Protein AF-A0A528K5B6-F1 (afdb_monomer_lite)

Foldseek 3Di:
DDPPPPPPDVVVVVVVVVVVVLVVLVVVLVVQVVFCDDPPGPSLVSVVVVLVVCVVVPQDQDPVLVVLLVVLVVVLVVLVVVCVVDPDNVCSVVVSVVSVSVSSVVRSVVRVCVVCVVVPPD

Radius of gyration: 19.66 Å; chains: 1; bounding box: 46×28×67 Å

Structure (mmCIF, N/CA/C/O backbone):
data_AF-A0A528K5B6-F1
#
_entry.id   AF-A0A528K5B6-F1
#
loop_
_atom_site.group_PDB
_atom_site.id
_atom_site.type_symbol
_atom_site.label_atom_id
_atom_site.label_alt_id
_atom_site.label_comp_id
_atom_site.label_asym_id
_atom_site.label_entity_id
_atom_site.label_seq_id
_atom_site.pdbx_PDB_ins_code
_atom_site.Cartn_x
_atom_site.Cartn_y
_atom_site.Cartn_z
_atom_site.occupancy
_atom_site.B_iso_or_equiv
_atom_site.aut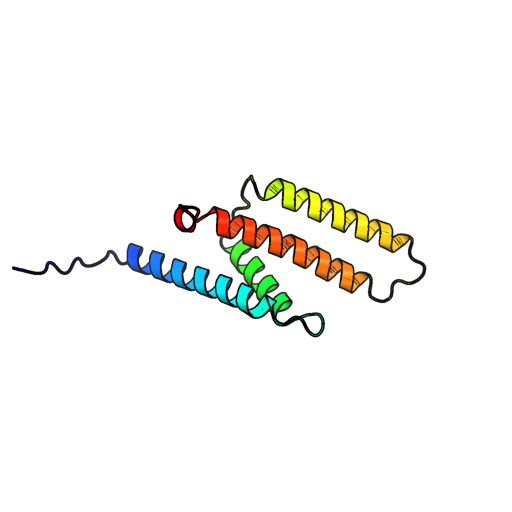h_seq_id
_atom_site.auth_comp_id
_atom_site.auth_asym_id
_atom_site.auth_atom_id
_atom_site.pdbx_PDB_model_num
ATOM 1 N N . MET A 1 1 ? -26.272 -18.944 41.834 1.00 44.34 1 MET A N 1
ATOM 2 C CA . MET A 1 1 ? -25.265 -18.150 41.100 1.00 44.34 1 MET A CA 1
ATOM 3 C C . MET A 1 1 ? -25.781 -17.968 39.683 1.00 44.34 1 MET A C 1
ATOM 5 O O . MET A 1 1 ? -25.629 -18.869 38.873 1.00 44.34 1 MET A O 1
ATOM 9 N N . SER A 1 2 ? -26.525 -16.888 39.430 1.00 48.31 2 SER A N 1
ATOM 10 C CA . SER A 1 2 ? -27.089 -16.623 38.103 1.00 48.31 2 SER A CA 1
ATOM 11 C C . SER A 1 2 ? -25.973 -16.076 37.223 1.00 48.31 2 SER A C 1
ATOM 13 O O . SER A 1 2 ? -25.450 -14.997 37.499 1.00 48.31 2 SER A O 1
ATOM 15 N N . ALA A 1 3 ? -25.559 -16.850 36.222 1.00 56.78 3 ALA A N 1
ATOM 16 C CA . ALA A 1 3 ? -24.730 -16.343 35.147 1.00 56.78 3 ALA A CA 1
ATOM 17 C C . ALA A 1 3 ? -25.569 -15.299 34.409 1.00 56.78 3 ALA A C 1
ATOM 19 O O . ALA A 1 3 ? -26.454 -15.640 33.629 1.00 56.78 3 ALA A O 1
ATOM 20 N N . VAL A 1 4 ? -25.336 -14.023 34.712 1.00 55.00 4 VAL A N 1
ATOM 21 C CA . VAL A 1 4 ? -25.817 -12.933 33.870 1.00 55.00 4 VAL A CA 1
ATOM 22 C C . VAL A 1 4 ? -25.163 -13.173 32.517 1.00 55.00 4 VAL A C 1
ATOM 24 O O . VAL A 1 4 ? -23.961 -12.960 32.366 1.00 55.00 4 VAL A O 1
ATOM 27 N N . ALA A 1 5 ? -25.933 -13.696 31.564 1.00 59.25 5 ALA A N 1
ATOM 28 C CA . ALA A 1 5 ? -25.576 -13.643 30.162 1.00 59.25 5 ALA A CA 1
ATOM 29 C C . ALA A 1 5 ? -25.370 -12.158 29.862 1.00 59.25 5 ALA A C 1
ATOM 31 O O . ALA A 1 5 ? -26.321 -11.383 29.792 1.00 59.25 5 ALA A O 1
ATOM 32 N N . HIS A 1 6 ? -24.112 -11.727 29.846 1.00 60.28 6 HIS A N 1
ATOM 33 C CA . HIS A 1 6 ? -23.768 -10.381 29.443 1.00 60.28 6 HIS A CA 1
ATOM 34 C C . HIS A 1 6 ? -24.011 -10.338 27.937 1.00 60.28 6 HIS A C 1
ATOM 36 O O . HIS A 1 6 ? -23.127 -10.683 27.155 1.00 60.28 6 HIS A O 1
ATOM 42 N N . GLU A 1 7 ? -25.252 -10.037 27.554 1.00 71.62 7 GLU A N 1
ATOM 43 C CA . GLU A 1 7 ? -25.667 -9.794 26.177 1.00 71.62 7 GLU A CA 1
ATOM 44 C C . GLU A 1 7 ? -24.723 -8.727 25.616 1.00 71.62 7 GLU A C 1
ATOM 46 O O . GLU A 1 7 ? -24.784 -7.552 25.988 1.00 71.62 7 GLU A O 1
ATOM 51 N N . LEU A 1 8 ? -23.763 -9.157 24.795 1.00 72.69 8 LEU A N 1
ATOM 52 C CA . LEU A 1 8 ? -22.801 -8.244 24.202 1.00 72.69 8 LEU A CA 1
ATOM 53 C C . LEU A 1 8 ? -23.572 -7.281 23.296 1.00 72.69 8 LEU A C 1
ATOM 55 O O . LEU A 1 8 ? -24.328 -7.747 22.439 1.00 72.69 8 LEU A O 1
ATOM 59 N N . PRO A 1 9 ? -23.371 -5.956 23.428 1.00 88.56 9 PRO A N 1
ATOM 60 C CA . PRO A 1 9 ? -24.011 -5.000 22.541 1.00 88.56 9 PRO A CA 1
ATOM 61 C C . PRO A 1 9 ? -23.751 -5.396 21.078 1.00 88.56 9 PRO A C 1
ATOM 63 O O . PRO A 1 9 ? -22.586 -5.621 20.726 1.00 88.56 9 PRO A O 1
ATOM 66 N N . PRO A 1 10 ? -24.771 -5.443 20.200 1.00 87.44 10 PRO A N 1
ATOM 67 C CA . PRO A 1 10 ? -24.596 -5.838 18.798 1.00 87.44 10 PRO A CA 1
ATOM 68 C C . PRO A 1 10 ? -23.492 -5.046 18.078 1.00 87.44 10 PRO A C 1
ATOM 70 O O . PRO A 1 10 ? -22.773 -5.574 17.234 1.00 87.44 10 PRO A O 1
ATOM 73 N N . ALA A 1 11 ? -23.290 -3.786 18.476 1.00 89.69 11 ALA A N 1
ATOM 74 C CA . ALA A 1 11 ? -22.209 -2.937 17.986 1.00 89.69 11 ALA A CA 1
ATOM 75 C C . ALA A 1 11 ? -20.802 -3.478 18.314 1.00 89.69 11 ALA A C 1
ATOM 77 O O . ALA A 1 11 ? -19.915 -3.430 17.464 1.00 89.69 11 ALA A O 1
ATOM 78 N N . ALA A 1 12 ? -20.591 -4.021 19.518 1.00 87.56 12 ALA A N 1
ATOM 79 C CA . ALA A 1 12 ? -19.308 -4.592 19.927 1.00 87.56 12 ALA A CA 1
ATOM 80 C C . ALA A 1 12 ? -19.006 -5.897 19.175 1.00 87.56 12 ALA A C 1
ATOM 82 O O . ALA A 1 12 ? -17.861 -6.138 18.782 1.00 87.56 12 ALA A O 1
ATOM 83 N N . LEU A 1 13 ? -20.038 -6.710 18.920 1.00 87.94 13 LEU A N 1
ATOM 84 C CA . LEU A 1 13 ? -19.922 -7.911 18.095 1.00 87.94 13 LEU A CA 1
ATOM 85 C C . LEU A 1 13 ? -19.536 -7.554 16.654 1.00 87.94 13 LEU A C 1
ATOM 87 O O . LEU A 1 13 ? -18.548 -8.079 16.142 1.00 87.94 13 LEU A O 1
ATOM 91 N N . ASN A 1 14 ? -20.256 -6.615 16.034 1.00 91.25 14 ASN A N 1
ATOM 92 C CA . ASN A 1 14 ? -19.974 -6.163 14.670 1.00 91.25 14 ASN A CA 1
ATOM 93 C C . ASN A 1 14 ? -18.557 -5.590 14.543 1.00 91.25 14 ASN A C 1
ATOM 95 O O . ASN A 1 14 ? -17.840 -5.940 13.609 1.00 91.25 14 ASN A O 1
ATOM 99 N N . ALA A 1 15 ? -18.110 -4.781 15.509 1.00 87.38 15 ALA A N 1
ATOM 100 C CA . ALA A 1 15 ? -16.748 -4.250 15.526 1.00 87.38 15 ALA A CA 1
ATOM 101 C C . ALA A 1 15 ? -15.687 -5.365 15.568 1.00 87.38 15 ALA A C 1
ATOM 103 O O . ALA A 1 15 ? -14.681 -5.294 14.860 1.00 87.38 15 ALA A O 1
ATOM 104 N N . LYS A 1 16 ? -15.919 -6.422 16.356 1.00 87.56 16 LYS A N 1
ATOM 105 C CA . LYS A 1 16 ? -14.992 -7.555 16.454 1.00 87.56 16 LYS A CA 1
ATOM 106 C C . LYS A 1 16 ? -14.999 -8.430 15.197 1.00 87.56 16 LYS A C 1
ATOM 108 O O . LYS A 1 16 ? -13.936 -8.886 14.787 1.00 87.56 16 LYS A O 1
ATOM 113 N N . LEU A 1 17 ? -16.159 -8.631 14.570 1.00 89.62 17 LEU A N 1
ATOM 114 C CA . LEU A 1 17 ? -16.270 -9.324 13.282 1.00 89.62 17 LEU A CA 1
ATOM 115 C C . LEU A 1 17 ? -15.532 -8.564 12.175 1.00 89.62 17 LEU A C 1
ATOM 117 O O . LEU A 1 17 ? -14.761 -9.170 11.436 1.00 89.62 17 LEU A O 1
ATOM 121 N N . ILE A 1 18 ? -15.698 -7.240 12.106 1.00 88.81 18 ILE A N 1
ATOM 122 C CA . ILE A 1 18 ? -14.966 -6.384 11.160 1.00 88.81 18 ILE A CA 1
ATOM 123 C C . ILE A 1 18 ? -13.457 -6.494 11.401 1.00 88.81 18 ILE A C 1
ATOM 125 O O . ILE A 1 18 ? -12.701 -6.673 10.449 1.00 88.81 18 ILE A O 1
ATOM 129 N N . ALA A 1 19 ? -13.017 -6.441 12.663 1.00 87.00 19 ALA A N 1
ATOM 130 C CA . ALA A 1 19 ? -11.607 -6.609 13.004 1.00 87.00 19 ALA A CA 1
ATOM 131 C C . ALA A 1 19 ? -11.067 -7.982 12.571 1.00 87.00 19 ALA A C 1
ATOM 133 O O . ALA A 1 19 ? -9.983 -8.050 11.999 1.00 87.00 19 ALA A O 1
ATOM 134 N N . LEU A 1 20 ? -11.831 -9.060 12.781 1.00 90.12 20 LEU A N 1
ATOM 135 C CA . LEU A 1 20 ? -11.447 -10.407 12.358 1.00 90.12 20 LEU A CA 1
ATOM 136 C C . LEU A 1 20 ? -11.310 -10.498 10.833 1.00 90.12 20 LEU A C 1
ATOM 138 O O . LEU A 1 20 ? -10.291 -10.980 10.351 1.00 90.12 20 LEU A O 1
ATOM 142 N N . ILE A 1 21 ? -12.293 -9.990 10.083 1.00 91.88 21 ILE A N 1
ATOM 143 C CA . ILE A 1 21 ? -12.266 -9.969 8.613 1.00 91.88 21 ILE A CA 1
ATOM 144 C C . ILE A 1 21 ? -11.052 -9.180 8.112 1.00 91.88 21 ILE A C 1
ATOM 146 O O . ILE A 1 21 ? -10.324 -9.657 7.242 1.00 91.88 21 ILE A O 1
ATOM 150 N N . ALA A 1 22 ? -10.803 -8.000 8.686 1.00 90.00 22 ALA A N 1
ATOM 151 C CA . ALA A 1 22 ? -9.660 -7.169 8.328 1.00 90.00 22 ALA A CA 1
ATOM 152 C C . ALA A 1 22 ? -8.329 -7.891 8.598 1.00 90.00 22 ALA A C 1
ATOM 154 O O . ALA A 1 22 ? -7.470 -7.940 7.718 1.00 90.00 22 ALA A O 1
ATOM 155 N N . SER A 1 23 ? -8.169 -8.509 9.773 1.00 89.75 23 SER A N 1
ATOM 156 C CA . SER A 1 23 ? -6.974 -9.291 10.109 1.00 89.75 23 SER A CA 1
ATOM 157 C C . SER A 1 23 ? -6.796 -10.507 9.198 1.00 89.75 23 SER A C 1
ATOM 159 O O . SER A 1 23 ? -5.680 -10.763 8.752 1.00 89.75 23 SER A O 1
ATOM 161 N N . SER A 1 24 ? -7.871 -11.232 8.877 1.00 91.94 24 SER A N 1
ATOM 162 C CA . SER A 1 24 ? -7.826 -12.365 7.946 1.00 91.94 24 SER A CA 1
ATOM 163 C C . SER A 1 24 ? -7.418 -11.939 6.537 1.00 91.94 24 SER A C 1
ATOM 165 O O . SER A 1 24 ? -6.639 -12.642 5.898 1.00 91.94 24 SER A O 1
ATOM 167 N N . ALA A 1 25 ? -7.892 -10.787 6.059 1.00 92.62 25 ALA A N 1
ATOM 168 C CA . ALA A 1 25 ? -7.518 -10.272 4.747 1.00 92.62 25 ALA A CA 1
ATOM 169 C C . ALA A 1 25 ? -6.033 -9.861 4.692 1.00 92.62 25 ALA A C 1
ATOM 171 O O . ALA A 1 25 ? -5.312 -10.219 3.764 1.00 92.62 25 ALA A O 1
ATOM 172 N N . VAL A 1 26 ? -5.526 -9.201 5.737 1.00 92.25 26 VAL A N 1
ATOM 173 C CA . VAL A 1 26 ? -4.091 -8.885 5.845 1.00 92.25 26 VAL A CA 1
ATOM 174 C C . VAL A 1 26 ? -3.250 -10.163 5.928 1.00 92.25 26 VAL A C 1
ATOM 176 O O . VAL A 1 26 ? -2.240 -10.273 5.234 1.00 92.25 26 VAL A O 1
ATOM 179 N N . PHE A 1 27 ? -3.674 -11.150 6.725 1.00 92.12 27 PHE A N 1
ATOM 180 C CA . PHE A 1 27 ? -3.005 -12.450 6.822 1.00 92.12 27 PHE A CA 1
ATOM 181 C C . PHE A 1 27 ? -2.943 -13.161 5.468 1.00 92.12 27 PHE A C 1
ATOM 183 O O . PHE A 1 27 ? -1.885 -13.658 5.094 1.00 92.12 27 PHE A O 1
ATOM 190 N N . LEU A 1 28 ? -4.048 -13.177 4.718 1.00 93.56 28 LEU A N 1
ATOM 191 C CA . LEU A 1 28 ? -4.082 -13.768 3.384 1.00 93.56 28 LEU A CA 1
ATOM 192 C C . LEU A 1 28 ? -3.113 -13.052 2.434 1.00 93.56 28 LEU A C 1
ATOM 194 O O . LEU A 1 28 ? -2.401 -13.718 1.689 1.00 93.56 28 LEU A O 1
ATOM 198 N N . GLY A 1 29 ? -3.021 -11.722 2.510 1.00 92.31 29 GLY A N 1
ATOM 199 C CA . GLY A 1 29 ? -2.026 -10.952 1.759 1.00 92.31 29 GLY A CA 1
ATOM 200 C C . GLY A 1 29 ? -0.590 -11.366 2.089 1.00 92.31 29 GLY A C 1
ATOM 201 O O . GLY A 1 29 ? 0.199 -11.632 1.186 1.00 92.31 29 GLY A O 1
ATOM 202 N N . VAL A 1 30 ? -0.260 -11.500 3.377 1.00 92.81 30 VAL A N 1
ATOM 203 C CA . VAL A 1 30 ? 1.065 -11.974 3.817 1.00 92.81 30 VAL A CA 1
ATOM 204 C C . VAL A 1 30 ? 1.321 -13.415 3.370 1.00 92.81 30 VAL A C 1
ATOM 206 O O . VAL A 1 30 ? 2.402 -13.713 2.875 1.00 92.81 30 VAL A O 1
ATOM 209 N N . PHE A 1 31 ? 0.336 -14.304 3.478 1.00 93.19 31 PHE A N 1
ATOM 210 C CA . PHE A 1 31 ? 0.451 -15.687 3.012 1.00 93.19 31 PHE A CA 1
ATOM 211 C C . PHE A 1 31 ? 0.730 -15.760 1.504 1.00 93.19 31 PHE A C 1
ATOM 213 O O . PHE A 1 31 ? 1.614 -16.498 1.072 1.00 93.19 31 PHE A O 1
ATOM 220 N N . LEU A 1 32 ? 0.022 -14.954 0.708 1.00 91.94 32 LEU A N 1
ATOM 221 C CA . LEU A 1 32 ? 0.206 -14.894 -0.741 1.00 91.94 32 LEU A CA 1
ATOM 222 C C . LEU A 1 32 ? 1.566 -14.312 -1.148 1.00 91.94 32 LEU A C 1
ATOM 224 O O . LEU A 1 32 ? 2.046 -14.640 -2.230 1.00 91.94 32 LEU A O 1
ATOM 228 N N . SER A 1 33 ? 2.217 -13.517 -0.290 1.00 87.94 33 SER A N 1
ATOM 229 C CA . SER A 1 33 ? 3.523 -12.907 -0.598 1.00 87.94 33 SER A CA 1
ATOM 230 C C . SER A 1 33 ? 4.637 -13.922 -0.894 1.00 87.94 33 SER A C 1
ATOM 232 O O . SER A 1 33 ? 5.601 -13.589 -1.575 1.00 87.94 33 SER A O 1
ATOM 234 N N . GLY A 1 34 ? 4.490 -15.176 -0.448 1.00 85.62 34 GLY A N 1
ATOM 235 C CA . GLY A 1 34 ? 5.421 -16.263 -0.765 1.00 85.62 34 GLY A CA 1
ATOM 236 C C . GLY A 1 34 ? 5.274 -16.851 -2.176 1.00 85.62 34 GLY A C 1
ATOM 237 O O . GLY A 1 34 ? 6.109 -17.655 -2.584 1.00 85.62 34 GLY A O 1
ATOM 238 N N . PHE A 1 35 ? 4.232 -16.479 -2.926 1.00 87.00 35 PHE A N 1
ATOM 239 C CA . PHE A 1 35 ? 3.877 -17.072 -4.221 1.00 87.00 35 PHE A CA 1
ATOM 240 C C . PHE A 1 35 ? 4.106 -16.096 -5.387 1.00 87.00 35 PHE A C 1
ATOM 242 O O . PHE A 1 35 ? 3.178 -15.757 -6.123 1.00 87.00 35 PHE A O 1
ATOM 249 N N . VAL A 1 36 ? 5.354 -15.659 -5.576 1.00 84.19 36 VAL A N 1
ATOM 250 C CA . VAL A 1 36 ? 5.774 -14.777 -6.682 1.00 84.19 36 VAL A CA 1
ATOM 251 C C . VAL A 1 36 ? 6.659 -15.572 -7.649 1.00 84.19 36 VAL A C 1
ATOM 253 O O . VAL A 1 36 ? 7.870 -15.642 -7.479 1.00 84.19 36 VAL A O 1
ATOM 256 N N . ILE A 1 37 ? 6.037 -16.249 -8.622 1.00 83.94 37 ILE A N 1
ATOM 257 C CA . ILE A 1 37 ? 6.740 -17.113 -9.598 1.00 83.94 37 ILE A CA 1
ATOM 258 C C . ILE A 1 37 ? 6.881 -16.413 -10.953 1.00 83.94 37 ILE A C 1
ATOM 260 O O . ILE A 1 37 ? 7.955 -16.411 -11.546 1.00 83.94 37 ILE A O 1
ATOM 264 N N . ALA A 1 38 ? 5.786 -15.837 -11.445 1.00 82.19 38 ALA A N 1
ATOM 265 C CA . ALA A 1 38 ? 5.732 -15.087 -12.690 1.00 82.19 38 ALA A CA 1
ATOM 266 C C . ALA A 1 38 ? 4.876 -13.843 -12.465 1.00 82.19 38 ALA A C 1
ATOM 268 O O . ALA A 1 38 ? 3.797 -13.931 -11.876 1.00 82.19 38 ALA A O 1
ATOM 269 N N . GLU A 1 39 ? 5.374 -12.698 -12.912 1.00 81.94 39 GLU A N 1
ATOM 270 C CA . GLU A 1 39 ? 4.686 -11.422 -12.761 1.00 81.94 39 GLU A CA 1
ATOM 271 C C . GLU A 1 39 ? 3.677 -11.207 -13.901 1.00 81.94 39 GLU A C 1
ATOM 273 O O . GLU A 1 39 ? 3.987 -11.511 -15.058 1.00 81.94 39 GLU A O 1
ATOM 278 N N . PRO A 1 40 ? 2.483 -10.657 -13.607 1.00 82.25 40 PRO A N 1
ATOM 279 C CA . PRO A 1 40 ? 1.996 -10.248 -12.285 1.00 82.25 40 PRO A CA 1
ATOM 280 C C . PRO A 1 40 ? 1.568 -11.446 -11.420 1.00 82.25 40 PRO A C 1
ATOM 282 O O . PRO A 1 40 ? 0.818 -12.321 -11.863 1.00 82.25 40 PRO A O 1
ATOM 285 N N . ALA A 1 41 ? 2.034 -11.474 -10.173 1.00 86.56 41 ALA A N 1
ATOM 286 C CA . ALA A 1 41 ? 1.792 -12.584 -9.264 1.00 86.56 41 ALA A CA 1
ATOM 287 C C . ALA A 1 41 ? 0.362 -12.551 -8.686 1.00 86.56 41 ALA A C 1
ATOM 289 O O . ALA A 1 41 ? -0.263 -11.487 -8.605 1.00 86.56 41 ALA A O 1
ATOM 290 N N . PRO A 1 42 ? -0.160 -13.692 -8.188 1.00 87.56 42 PRO A N 1
ATOM 291 C CA . PRO A 1 42 ? -1.423 -13.720 -7.446 1.00 87.56 42 PRO A CA 1
ATOM 292 C C . PRO A 1 42 ? -1.448 -12.743 -6.260 1.00 87.56 42 PRO A C 1
ATOM 294 O O . PRO A 1 42 ? -2.484 -12.146 -5.967 1.00 87.56 42 PRO A O 1
ATOM 297 N N . TYR A 1 43 ? -0.296 -12.556 -5.608 1.00 90.94 43 TYR A N 1
ATOM 298 C CA . TYR A 1 43 ? -0.098 -11.561 -4.556 1.00 90.94 43 TYR A CA 1
ATOM 299 C C . TYR A 1 43 ? -0.381 -10.133 -5.038 1.00 90.94 43 TYR A C 1
ATOM 301 O O . TYR A 1 43 ? -1.105 -9.399 -4.363 1.00 90.94 43 TYR A O 1
ATOM 309 N N . ASP A 1 44 ? 0.125 -9.758 -6.215 1.00 90.62 44 ASP A N 1
ATOM 310 C CA . ASP A 1 44 ? 0.021 -8.396 -6.740 1.00 90.62 44 ASP A CA 1
ATOM 311 C C . ASP A 1 44 ? -1.437 -8.012 -6.980 1.00 90.62 44 ASP A C 1
ATOM 313 O O . ASP A 1 44 ? -1.922 -6.991 -6.487 1.00 90.62 44 ASP A O 1
ATOM 317 N N . LEU A 1 45 ? -2.171 -8.890 -7.667 1.00 90.94 45 LEU A N 1
ATOM 318 C CA . LEU A 1 45 ? -3.592 -8.706 -7.958 1.00 90.94 45 LEU A CA 1
ATOM 319 C C . LEU A 1 45 ? -4.430 -8.616 -6.679 1.00 90.94 45 LEU A C 1
ATOM 321 O O . LEU A 1 45 ? -5.286 -7.735 -6.557 1.00 90.94 45 LEU A O 1
ATOM 325 N N . TYR A 1 46 ? -4.171 -9.503 -5.714 1.00 94.38 46 TYR A N 1
ATOM 326 C CA . TYR A 1 46 ? -4.871 -9.494 -4.433 1.00 94.38 46 TYR A CA 1
ATOM 327 C C . TYR A 1 46 ? -4.638 -8.183 -3.675 1.00 94.38 46 TYR A C 1
ATOM 329 O O . TYR A 1 46 ? -5.592 -7.540 -3.232 1.00 94.38 46 TYR A O 1
ATOM 337 N N . MET A 1 47 ? -3.379 -7.759 -3.561 1.00 94.38 47 MET A N 1
ATOM 338 C CA . MET A 1 47 ? -3.008 -6.570 -2.797 1.00 94.38 47 MET A CA 1
ATOM 339 C C . MET A 1 47 ? -3.465 -5.276 -3.458 1.00 94.38 47 MET A C 1
ATOM 341 O O . MET A 1 47 ? -3.884 -4.366 -2.746 1.00 94.38 47 MET A O 1
ATOM 345 N N . VAL A 1 48 ? -3.464 -5.185 -4.791 1.00 93.69 48 VAL A N 1
ATOM 346 C CA . VAL A 1 48 ? -4.056 -4.035 -5.494 1.00 93.69 48 VAL A CA 1
ATOM 347 C C . VAL A 1 48 ? -5.533 -3.889 -5.122 1.00 93.69 48 VAL A C 1
ATOM 349 O O . VAL A 1 48 ? -5.958 -2.805 -4.717 1.00 93.69 48 VAL A O 1
ATOM 352 N N . GLY A 1 49 ? -6.308 -4.978 -5.184 1.00 93.81 49 GLY A N 1
ATOM 353 C CA . GLY A 1 49 ? -7.715 -4.960 -4.775 1.00 93.81 49 GLY A CA 1
ATOM 354 C C . GLY A 1 49 ? -7.888 -4.593 -3.299 1.00 93.81 49 GLY A C 1
ATOM 355 O O . GLY A 1 49 ? -8.718 -3.748 -2.959 1.00 93.81 49 GLY A O 1
ATOM 356 N N . LEU A 1 50 ? -7.059 -5.170 -2.429 1.00 93.50 50 LEU A N 1
ATOM 357 C CA . LEU A 1 50 ? -7.075 -4.909 -0.992 1.00 93.50 50 LEU A CA 1
ATOM 358 C C . LEU A 1 50 ? -6.809 -3.431 -0.669 1.00 93.50 50 LEU A C 1
ATOM 360 O O . LEU A 1 50 ? -7.555 -2.822 0.097 1.00 93.50 50 LEU A O 1
ATOM 364 N N . ILE A 1 51 ? -5.781 -2.843 -1.284 1.00 93.12 51 ILE A N 1
ATOM 365 C CA . ILE A 1 51 ? -5.412 -1.435 -1.105 1.00 93.12 51 ILE A CA 1
ATOM 366 C C . ILE A 1 51 ? -6.548 -0.526 -1.573 1.00 93.12 51 ILE A C 1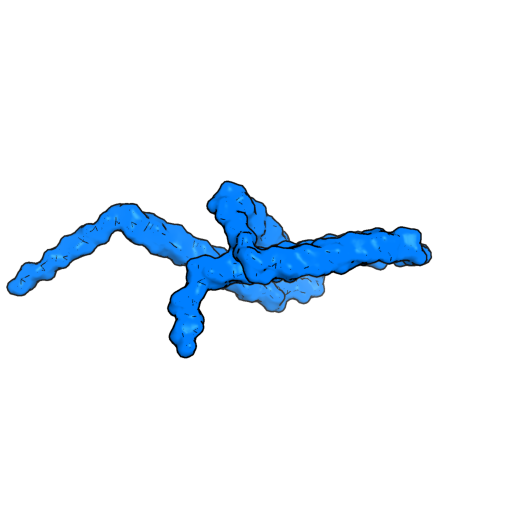
ATOM 368 O O . ILE A 1 51 ? -6.897 0.409 -0.854 1.00 93.12 51 ILE A O 1
ATOM 372 N N . ILE A 1 52 ? -7.164 -0.806 -2.728 1.00 93.25 52 ILE A N 1
ATOM 373 C CA . ILE A 1 52 ? -8.305 -0.025 -3.234 1.00 93.25 52 ILE A CA 1
ATOM 374 C C . ILE A 1 52 ? -9.459 -0.053 -2.230 1.00 93.25 52 ILE A C 1
ATOM 376 O O . ILE A 1 52 ? -9.971 1.004 -1.861 1.00 93.25 52 ILE A O 1
ATOM 380 N N . VAL A 1 53 ? -9.834 -1.241 -1.746 1.00 93.19 53 VAL A N 1
ATOM 381 C CA . VAL A 1 53 ? -10.888 -1.397 -0.735 1.00 93.19 53 VAL A CA 1
ATOM 382 C C . VAL A 1 53 ? -10.553 -0.574 0.509 1.00 93.19 53 VAL A C 1
ATOM 384 O O . VAL A 1 53 ? -11.362 0.242 0.944 1.00 93.19 53 VAL A O 1
ATOM 387 N N . TRP A 1 54 ? -9.342 -0.696 1.050 1.00 92.19 54 TRP A N 1
ATOM 388 C CA . TRP A 1 54 ? -8.935 0.076 2.227 1.00 92.19 54 TRP A CA 1
ATOM 389 C C . TRP A 1 54 ? -8.946 1.588 1.994 1.00 92.19 54 TRP A C 1
ATOM 391 O O . TRP A 1 54 ? -9.379 2.334 2.871 1.00 92.19 54 TRP A O 1
ATOM 401 N N . CYS A 1 55 ? -8.498 2.054 0.828 1.00 89.31 55 CYS A N 1
ATOM 402 C CA . CYS A 1 55 ? -8.549 3.467 0.462 1.00 89.31 55 CYS A CA 1
ATOM 403 C C . CYS A 1 55 ? -9.993 3.992 0.448 1.00 89.31 55 CYS A C 1
ATOM 405 O O . CYS A 1 55 ? -10.246 5.062 1.002 1.00 89.31 55 CYS A O 1
ATOM 407 N N . LEU A 1 56 ? -10.945 3.227 -0.101 1.00 91.00 56 LEU A N 1
ATOM 408 C CA . LEU A 1 56 ? -12.369 3.590 -0.123 1.00 91.00 56 LEU A CA 1
ATOM 409 C C . LEU A 1 56 ? -12.995 3.627 1.280 1.00 91.00 56 LEU A C 1
ATOM 411 O O . LEU A 1 56 ? -13.839 4.478 1.553 1.00 91.00 56 LEU A O 1
ATOM 415 N N . PHE A 1 57 ? -12.561 2.743 2.181 1.00 87.56 57 PHE A N 1
ATOM 416 C CA . PHE A 1 57 ? -13.042 2.678 3.567 1.00 87.56 57 PHE A CA 1
ATOM 417 C C . PHE A 1 57 ? -12.207 3.510 4.562 1.00 87.56 57 PHE A C 1
ATOM 419 O O . PHE A 1 57 ? -12.403 3.404 5.774 1.00 87.56 57 PHE A O 1
ATOM 426 N N . GLY A 1 58 ? -11.319 4.384 4.072 1.00 81.75 58 GLY A N 1
ATOM 427 C CA . GLY A 1 58 ? -10.633 5.388 4.889 1.00 81.75 58 GLY A CA 1
ATOM 428 C C . GLY A 1 58 ? -9.273 4.96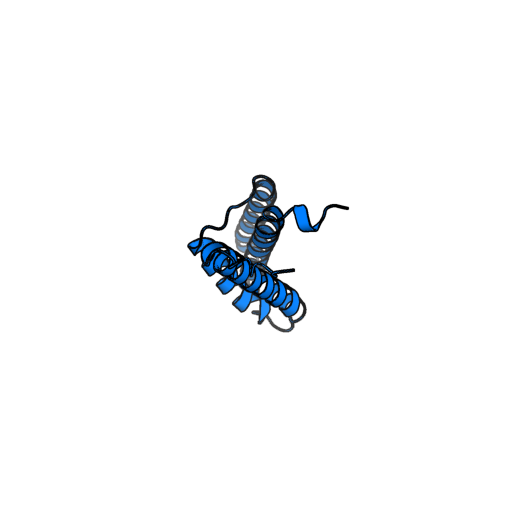1 5.445 1.00 81.75 58 GLY A C 1
ATOM 429 O O . GLY A 1 58 ? -9.008 5.143 6.637 1.00 81.75 58 GLY A O 1
ATOM 430 N N . LEU A 1 59 ? -8.388 4.437 4.591 1.00 82.69 59 LEU A N 1
ATOM 431 C CA . LEU A 1 59 ? -6.983 4.192 4.927 1.00 82.69 59 LEU A CA 1
ATOM 432 C C . LEU A 1 59 ? -6.325 5.471 5.473 1.00 82.69 59 LEU A C 1
ATOM 434 O O . LEU A 1 59 ? -6.182 6.474 4.774 1.00 82.69 59 LEU A O 1
ATOM 438 N N . ARG A 1 60 ? -5.887 5.428 6.734 1.00 82.69 60 ARG A N 1
ATOM 439 C CA . ARG A 1 60 ? -5.147 6.526 7.361 1.00 82.69 60 ARG A CA 1
ATOM 440 C C . ARG A 1 60 ? -3.654 6.272 7.235 1.00 82.69 60 ARG A C 1
ATOM 442 O O . ARG A 1 60 ? -3.119 5.406 7.921 1.00 82.69 60 ARG A O 1
ATOM 449 N N . ILE A 1 61 ? -2.986 7.056 6.394 1.00 82.56 61 ILE A N 1
ATOM 450 C CA . ILE A 1 61 ? -1.524 7.034 6.309 1.00 82.56 61 ILE A CA 1
ATOM 451 C C . ILE A 1 61 ? -0.970 7.645 7.593 1.00 82.56 61 ILE A C 1
ATOM 453 O O . ILE A 1 61 ? -1.247 8.801 7.926 1.00 82.56 61 ILE A O 1
ATOM 457 N N . SER A 1 62 ? -0.211 6.855 8.347 1.00 83.12 62 SER A N 1
ATOM 458 C CA . SER A 1 62 ? 0.387 7.329 9.589 1.00 83.12 62 SER A CA 1
ATOM 459 C C . SER A 1 62 ? 1.476 8.363 9.296 1.00 83.12 62 SER A C 1
ATOM 461 O O . SER A 1 62 ? 2.163 8.311 8.274 1.00 83.12 62 SER A O 1
ATOM 463 N N . ARG A 1 63 ? 1.693 9.302 10.226 1.00 85.19 63 ARG A N 1
ATOM 464 C CA . ARG A 1 63 ? 2.777 10.297 10.107 1.00 85.19 63 ARG A CA 1
ATOM 465 C C . ARG A 1 63 ? 4.156 9.636 9.972 1.00 85.19 63 ARG A C 1
ATOM 467 O O . ARG A 1 63 ? 5.045 10.218 9.366 1.00 85.19 63 ARG A O 1
ATOM 474 N N . ALA A 1 64 ? 4.309 8.423 10.507 1.00 86.56 64 ALA A N 1
ATOM 475 C CA . ALA A 1 64 ? 5.518 7.614 10.389 1.00 86.56 64 ALA A CA 1
ATOM 476 C C . ALA A 1 64 ? 5.674 6.957 9.003 1.00 86.56 64 ALA A C 1
ATOM 478 O O . ALA A 1 64 ? 6.798 6.788 8.541 1.00 86.56 64 ALA A O 1
ATOM 479 N N . ALA A 1 65 ? 4.574 6.628 8.316 1.00 90.31 65 ALA A N 1
ATOM 480 C CA . ALA A 1 65 ? 4.598 6.071 6.961 1.00 90.31 65 ALA A CA 1
ATOM 481 C C . ALA A 1 65 ? 4.784 7.143 5.868 1.00 90.31 65 ALA A C 1
ATOM 483 O O . ALA A 1 65 ? 5.201 6.828 4.755 1.00 90.31 65 ALA A O 1
ATOM 484 N N . ALA A 1 66 ? 4.515 8.416 6.176 1.00 89.81 66 ALA A N 1
ATOM 485 C CA . ALA A 1 66 ? 4.681 9.532 5.246 1.00 89.81 66 ALA A CA 1
ATOM 486 C C . ALA A 1 66 ? 6.104 9.675 4.652 1.00 89.81 66 ALA A C 1
ATOM 488 O O . ALA A 1 66 ? 6.204 9.755 3.427 1.00 89.81 66 ALA A O 1
ATOM 489 N N . PRO A 1 67 ? 7.210 9.678 5.432 1.00 93.75 67 PRO A N 1
ATOM 490 C CA . PRO A 1 67 ? 8.554 9.775 4.853 1.00 93.75 67 PRO A CA 1
ATOM 491 C C . PRO A 1 67 ? 8.894 8.581 3.953 1.00 93.75 67 PRO A C 1
ATOM 493 O O . PRO A 1 67 ? 9.500 8.771 2.901 1.00 93.75 67 PRO A O 1
ATOM 496 N N . LEU A 1 68 ? 8.455 7.371 4.322 1.00 93.50 68 LEU A N 1
ATOM 497 C CA . LEU A 1 68 ? 8.617 6.171 3.498 1.00 93.50 68 LEU A CA 1
ATOM 498 C C . LEU A 1 68 ? 7.924 6.341 2.140 1.00 93.50 68 LEU A C 1
ATOM 500 O O . LEU A 1 68 ? 8.548 6.128 1.104 1.00 93.50 68 LEU A O 1
ATOM 504 N N . LEU A 1 69 ? 6.660 6.780 2.145 1.00 92.94 69 LEU A N 1
ATOM 505 C CA . LEU A 1 69 ? 5.900 7.036 0.922 1.00 92.94 69 LEU A CA 1
ATOM 506 C C . LEU A 1 69 ? 6.612 8.053 0.024 1.00 92.94 69 LEU A C 1
ATOM 508 O O . LEU A 1 69 ? 6.773 7.804 -1.167 1.00 92.94 69 LEU A O 1
ATOM 512 N N . VAL A 1 70 ? 7.059 9.179 0.589 1.00 94.88 70 VAL A N 1
ATOM 513 C CA . VAL A 1 70 ? 7.734 10.237 -0.176 1.00 94.88 70 VAL A CA 1
ATOM 514 C C . VAL A 1 70 ? 9.007 9.709 -0.830 1.00 94.88 70 VAL A C 1
ATOM 516 O O . VAL A 1 70 ? 9.184 9.887 -2.033 1.00 94.88 70 VAL A O 1
ATOM 519 N N . LEU A 1 71 ? 9.872 9.029 -0.074 1.00 96.38 71 LEU A N 1
ATOM 520 C CA . LEU A 1 71 ? 11.131 8.500 -0.605 1.00 96.38 71 LEU A CA 1
ATOM 521 C C . LEU A 1 71 ? 10.899 7.479 -1.722 1.00 96.38 71 LEU A C 1
ATOM 523 O O . LEU A 1 71 ? 11.562 7.544 -2.756 1.00 96.38 71 LEU A O 1
ATOM 527 N N . LEU A 1 72 ? 9.939 6.569 -1.544 1.00 95.88 72 LEU A N 1
ATOM 528 C CA . LEU A 1 72 ? 9.637 5.544 -2.542 1.00 95.88 72 LEU A CA 1
ATOM 529 C C . LEU A 1 72 ? 8.989 6.134 -3.800 1.00 95.88 72 LEU A C 1
ATOM 531 O O . LEU A 1 72 ? 9.308 5.701 -4.906 1.00 95.88 72 LEU A O 1
ATOM 535 N N . VAL A 1 73 ? 8.135 7.150 -3.665 1.00 94.50 73 VAL A N 1
ATOM 536 C CA . VAL A 1 73 ? 7.570 7.868 -4.818 1.00 94.50 73 VAL A CA 1
ATOM 537 C C . VAL A 1 73 ? 8.663 8.627 -5.570 1.00 94.50 73 VAL A C 1
ATOM 539 O O . VAL A 1 73 ? 8.737 8.522 -6.792 1.00 94.50 73 VAL A O 1
ATOM 542 N N . VAL A 1 74 ? 9.552 9.334 -4.866 1.00 96.50 74 VAL A N 1
ATOM 543 C CA . VAL A 1 74 ? 10.691 10.035 -5.485 1.00 96.50 74 VAL A CA 1
ATOM 544 C C . VAL A 1 74 ? 11.606 9.051 -6.217 1.00 96.50 74 VAL A C 1
ATOM 546 O O . VAL A 1 74 ? 12.001 9.317 -7.351 1.00 96.50 74 VAL A O 1
ATOM 549 N N . MET A 1 75 ? 11.891 7.894 -5.615 1.00 95.75 75 MET A N 1
ATOM 550 C CA . MET A 1 75 ? 12.676 6.827 -6.239 1.00 95.75 75 MET A CA 1
ATOM 551 C C . MET A 1 75 ? 12.013 6.302 -7.522 1.00 95.75 75 MET A C 1
ATOM 553 O O . MET A 1 75 ? 12.681 6.206 -8.552 1.00 95.75 75 MET A O 1
ATOM 557 N N . ASN A 1 76 ? 10.699 6.057 -7.507 1.00 95.56 76 ASN A N 1
ATOM 558 C CA . ASN A 1 76 ? 9.958 5.620 -8.695 1.00 95.56 76 ASN A CA 1
ATOM 559 C C . ASN A 1 76 ? 9.925 6.695 -9.796 1.00 95.56 76 ASN A C 1
ATOM 561 O O . ASN A 1 76 ? 10.098 6.372 -10.970 1.00 95.56 76 ASN A O 1
ATOM 565 N N . ILE A 1 77 ? 9.774 7.976 -9.438 1.00 95.31 77 ILE A N 1
ATOM 566 C CA . ILE A 1 77 ? 9.862 9.093 -10.394 1.00 95.31 77 ILE A CA 1
ATOM 567 C C . ILE A 1 77 ? 11.257 9.158 -11.024 1.00 95.31 77 ILE A C 1
ATOM 569 O O . ILE A 1 77 ? 11.370 9.276 -12.243 1.00 95.31 77 ILE A O 1
ATOM 573 N N . GLY A 1 78 ? 12.315 9.017 -10.223 1.00 94.44 78 GLY A N 1
ATOM 574 C CA . GLY A 1 78 ? 13.685 8.908 -10.730 1.00 94.44 78 G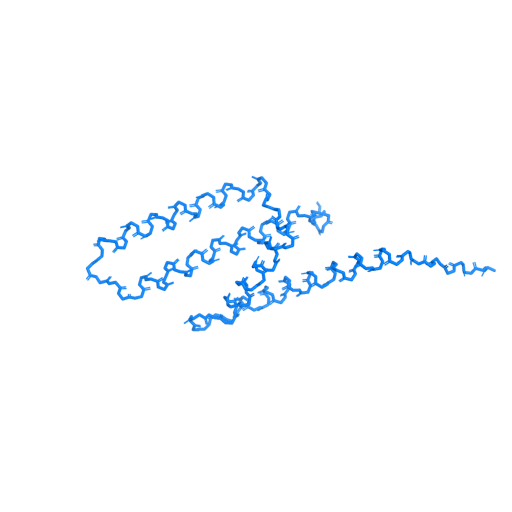LY A CA 1
ATOM 575 C C . GLY A 1 78 ? 13.860 7.730 -11.695 1.00 94.44 78 GLY A C 1
ATOM 576 O O . GLY A 1 78 ? 14.489 7.882 -12.742 1.00 94.44 78 GLY A O 1
ATOM 577 N N . GLY A 1 79 ? 13.237 6.586 -11.398 1.00 92.19 79 GLY A N 1
ATOM 578 C CA . GLY A 1 79 ? 13.190 5.424 -12.289 1.00 92.19 79 GLY A CA 1
ATOM 579 C C . GLY A 1 79 ? 12.507 5.715 -13.631 1.00 92.19 79 GLY A C 1
ATOM 580 O O . GLY A 1 79 ? 13.062 5.386 -14.679 1.00 92.19 79 GLY A O 1
ATOM 581 N N . MET A 1 80 ? 11.357 6.398 -13.618 1.00 92.38 80 MET A N 1
ATOM 582 C CA . MET A 1 80 ? 10.666 6.828 -14.844 1.00 92.38 80 MET A CA 1
ATOM 583 C C . MET A 1 80 ? 11.518 7.788 -15.684 1.00 92.38 80 MET A C 1
ATOM 585 O O . MET A 1 80 ? 11.553 7.671 -16.906 1.00 92.38 80 MET A O 1
ATOM 589 N N . ILE A 1 81 ? 12.239 8.715 -15.044 1.00 94.25 81 ILE A N 1
ATOM 590 C CA . ILE A 1 81 ? 13.160 9.626 -15.741 1.00 94.25 81 ILE A CA 1
ATOM 591 C C . ILE A 1 81 ? 14.318 8.832 -16.361 1.00 94.25 81 ILE A C 1
ATOM 593 O O . ILE A 1 81 ? 14.641 9.035 -17.530 1.00 94.25 81 ILE A O 1
ATOM 597 N N . SER A 1 82 ? 14.906 7.893 -15.616 1.00 91.19 82 SER A N 1
ATOM 598 C CA . SER A 1 82 ? 16.009 7.044 -16.086 1.00 91.19 82 SER A CA 1
ATOM 599 C C . SER A 1 82 ? 15.626 6.194 -17.303 1.00 91.19 82 SER A C 1
ATOM 601 O O . SER A 1 82 ? 16.413 6.067 -18.240 1.00 91.19 82 SER A O 1
ATOM 603 N N . MET A 1 83 ? 14.385 5.693 -17.350 1.00 90.88 83 MET A N 1
ATOM 604 C CA . MET A 1 83 ? 13.861 4.937 -18.495 1.00 90.88 83 MET A CA 1
ATOM 605 C C . MET A 1 83 ? 13.984 5.708 -19.820 1.00 90.88 83 MET A C 1
ATOM 607 O O . MET A 1 83 ? 14.211 5.094 -20.858 1.00 90.88 83 MET A O 1
ATOM 611 N N . THR A 1 84 ? 13.900 7.044 -19.805 1.00 89.00 84 THR A N 1
ATOM 612 C CA . THR A 1 84 ? 14.043 7.865 -21.025 1.00 89.00 84 THR A CA 1
ATOM 613 C C . THR A 1 84 ? 15.447 7.833 -21.634 1.00 89.00 84 THR A C 1
ATOM 615 O O . THR A 1 84 ? 15.615 8.204 -22.792 1.00 89.00 84 THR A O 1
ATOM 618 N N . GLN A 1 85 ? 16.452 7.413 -20.862 1.00 91.69 85 GLN A N 1
ATOM 619 C CA . GLN A 1 85 ? 17.854 7.349 -21.282 1.00 91.69 85 GLN A CA 1
ATOM 620 C C . GLN A 1 85 ? 18.279 5.939 -21.716 1.00 91.69 85 GLN A C 1
ATOM 622 O O . GLN A 1 85 ? 19.418 5.746 -22.139 1.00 91.69 85 GLN A O 1
ATOM 627 N N . MET A 1 86 ? 17.400 4.940 -21.598 1.00 87.56 86 MET A N 1
ATOM 628 C CA . MET A 1 86 ? 17.717 3.561 -21.961 1.00 87.56 86 MET A CA 1
ATOM 629 C C . MET A 1 86 ? 17.560 3.321 -23.465 1.00 87.56 86 MET A C 1
ATOM 631 O O . MET A 1 86 ? 16.566 3.710 -24.072 1.00 87.56 86 MET A O 1
ATOM 635 N N . SER A 1 87 ? 18.537 2.630 -24.060 1.00 84.25 87 SER A N 1
ATOM 636 C CA . SER A 1 87 ? 18.498 2.200 -25.464 1.00 84.25 87 SER A CA 1
ATOM 637 C C . SER A 1 87 ? 17.606 0.980 -25.696 1.00 84.25 87 SER A C 1
ATOM 639 O O . SER A 1 87 ? 17.127 0.779 -26.808 1.00 84.25 87 SER A O 1
ATOM 641 N N . ASP A 1 88 ? 17.391 0.173 -24.656 1.00 85.06 88 ASP A N 1
ATOM 642 C CA . ASP A 1 88 ? 16.461 -0.952 -24.642 1.00 85.06 88 ASP A CA 1
ATOM 643 C C . ASP A 1 88 ? 15.486 -0.785 -23.472 1.00 85.06 88 ASP A C 1
ATOM 645 O O . ASP A 1 88 ? 15.881 -0.572 -22.327 1.00 85.06 88 ASP A O 1
ATOM 649 N N . ILE A 1 89 ? 14.200 -0.839 -23.791 1.00 84.00 89 ILE A N 1
ATOM 650 C CA . ILE A 1 89 ? 13.077 -0.610 -22.877 1.00 84.00 89 ILE A CA 1
ATOM 651 C C . ILE A 1 89 ? 12.323 -1.905 -22.563 1.00 84.00 89 ILE A C 1
ATOM 653 O O . ILE A 1 89 ? 11.324 -1.870 -21.837 1.00 84.00 89 ILE A O 1
ATOM 657 N N . ALA A 1 90 ? 12.757 -3.045 -23.108 1.00 83.12 90 ALA A N 1
ATOM 658 C CA . ALA A 1 90 ? 12.109 -4.323 -22.865 1.00 83.12 90 ALA A CA 1
ATOM 659 C C . ALA A 1 90 ? 12.112 -4.655 -21.358 1.00 83.12 90 ALA A C 1
ATOM 661 O O . ALA A 1 90 ? 13.153 -4.741 -20.718 1.00 83.12 90 ALA A O 1
ATOM 662 N N . GLY A 1 91 ? 10.921 -4.817 -20.772 1.00 81.75 91 GLY A N 1
ATOM 663 C CA . GLY A 1 91 ? 10.741 -5.156 -19.353 1.00 81.75 91 GLY A CA 1
ATOM 664 C C . GLY A 1 91 ? 10.785 -3.974 -18.374 1.00 81.75 91 GLY A C 1
ATOM 665 O O . GLY A 1 91 ? 10.221 -4.082 -17.285 1.00 81.75 91 GLY A O 1
ATOM 666 N N . THR A 1 92 ? 11.337 -2.819 -18.757 1.00 88.00 92 THR A N 1
ATOM 667 C CA . THR A 1 92 ? 11.416 -1.629 -17.886 1.00 88.00 92 THR A CA 1
ATOM 668 C C . THR A 1 92 ? 10.044 -1.134 -17.393 1.00 88.00 92 THR A C 1
ATOM 670 O O . THR A 1 92 ? 9.916 -0.851 -16.200 1.00 88.00 92 THR A O 1
ATOM 673 N N . PRO A 1 93 ? 8.979 -1.081 -18.225 1.00 88.62 93 PRO A N 1
ATOM 674 C CA . PRO A 1 93 ? 7.646 -0.705 -17.749 1.00 88.62 93 PRO A CA 1
ATOM 675 C C . PRO A 1 93 ? 7.070 -1.662 -16.698 1.00 88.62 93 PRO A C 1
ATOM 677 O O . PRO A 1 93 ? 6.422 -1.211 -15.752 1.00 88.62 93 PRO A O 1
ATOM 680 N N . LEU A 1 94 ? 7.310 -2.971 -16.842 1.00 89.62 94 LEU A N 1
ATOM 681 C CA . LEU A 1 94 ? 6.864 -3.970 -15.867 1.00 89.62 94 LEU A CA 1
ATOM 682 C C . LEU A 1 94 ? 7.611 -3.779 -14.544 1.00 89.62 94 LEU A C 1
ATOM 684 O O . LEU A 1 94 ? 6.975 -3.660 -13.501 1.00 89.62 94 LEU A O 1
ATOM 688 N N . TYR A 1 95 ? 8.935 -3.618 -14.606 1.00 88.81 95 TYR A N 1
ATOM 689 C CA . TYR A 1 95 ? 9.768 -3.340 -13.436 1.00 88.81 95 TYR A CA 1
ATOM 690 C C . TYR A 1 95 ? 9.316 -2.085 -12.674 1.00 88.81 95 TYR A C 1
ATOM 692 O O . TYR A 1 95 ? 9.191 -2.115 -11.449 1.00 88.81 95 TYR A O 1
ATOM 700 N N . LEU A 1 96 ? 9.031 -0.983 -13.377 1.00 92.25 96 LEU A N 1
ATOM 701 C CA . LEU A 1 96 ? 8.537 0.251 -12.751 1.00 92.25 96 LEU A CA 1
ATOM 702 C C . LEU A 1 96 ? 7.138 0.070 -12.150 1.00 92.25 96 LEU A C 1
ATOM 704 O O . LEU A 1 96 ? 6.858 0.597 -11.075 1.00 92.25 96 LEU A O 1
ATOM 708 N N . SER A 1 97 ? 6.275 -0.708 -12.806 1.00 91.00 97 SER A N 1
ATOM 709 C CA . SER A 1 97 ? 4.933 -1.013 -12.295 1.00 91.00 97 SER A CA 1
ATOM 710 C C . SER A 1 97 ? 4.998 -1.817 -10.996 1.00 91.00 97 SER A C 1
ATOM 712 O O . SER A 1 97 ? 4.339 -1.461 -10.017 1.00 91.00 97 SER A O 1
ATOM 714 N N . VAL A 1 98 ? 5.840 -2.853 -10.954 1.00 90.94 98 VAL A N 1
ATOM 715 C CA . VAL A 1 98 ? 6.064 -3.673 -9.754 1.00 90.94 98 VAL A CA 1
ATOM 716 C C . VAL A 1 98 ? 6.756 -2.859 -8.663 1.00 90.94 98 VAL A C 1
ATOM 718 O O . VAL A 1 98 ? 6.349 -2.924 -7.507 1.00 90.94 98 VAL A O 1
ATOM 721 N N . SER A 1 99 ? 7.716 -2.000 -9.011 1.00 92.62 99 SER A N 1
ATOM 722 C CA . SER A 1 99 ? 8.372 -1.095 -8.054 1.00 92.62 99 SER A CA 1
ATOM 723 C C . SER A 1 99 ? 7.383 -0.135 -7.387 1.00 92.62 99 SER A C 1
ATOM 725 O O . SER A 1 99 ? 7.425 0.065 -6.168 1.00 92.62 99 SER A O 1
ATOM 727 N N . LEU A 1 100 ? 6.454 0.434 -8.158 1.00 92.69 100 LEU A N 1
ATOM 728 C CA . LEU A 1 100 ? 5.416 1.317 -7.633 1.00 92.69 100 LEU A CA 1
ATOM 729 C C . LEU A 1 100 ? 4.405 0.547 -6.772 1.00 92.69 100 LEU A C 1
ATOM 731 O O . LEU A 1 100 ? 3.998 1.017 -5.707 1.00 92.69 100 LEU A O 1
ATOM 735 N N . PHE A 1 101 ? 4.029 -0.655 -7.199 1.00 92.62 101 PHE A N 1
ATOM 736 C CA . PHE A 1 101 ? 3.184 -1.552 -6.419 1.00 92.62 101 PHE A CA 1
ATOM 737 C C . PHE A 1 101 ? 3.824 -1.920 -5.065 1.00 92.62 101 PHE A C 1
ATOM 739 O O . PHE A 1 101 ? 3.175 -1.820 -4.018 1.00 92.62 101 PHE A O 1
ATOM 746 N N . LEU A 1 102 ? 5.112 -2.271 -5.057 1.00 92.75 102 LEU A N 1
ATOM 747 C CA . LEU A 1 102 ? 5.876 -2.549 -3.839 1.00 92.75 102 LEU A CA 1
ATOM 748 C C . LEU A 1 102 ? 5.942 -1.320 -2.921 1.00 92.75 102 LEU A C 1
ATOM 750 O O . LEU A 1 102 ? 5.820 -1.444 -1.701 1.00 92.75 102 LEU A O 1
ATOM 754 N N . ALA A 1 103 ? 6.052 -0.120 -3.495 1.00 94.38 103 ALA A N 1
ATOM 755 C CA . ALA A 1 103 ? 6.012 1.113 -2.720 1.00 94.38 103 ALA A CA 1
ATOM 756 C C . ALA A 1 103 ? 4.677 1.304 -1.986 1.00 94.38 103 ALA A C 1
ATOM 758 O O . ALA A 1 103 ? 4.659 1.597 -0.785 1.00 94.38 103 ALA A O 1
ATOM 759 N N . PHE A 1 104 ? 3.553 1.101 -2.675 1.00 92.50 104 PHE A N 1
ATOM 760 C CA . PHE A 1 104 ? 2.235 1.231 -2.056 1.00 92.50 104 PHE A CA 1
ATOM 761 C C . PHE A 1 104 ? 1.946 0.134 -1.032 1.00 92.50 104 PHE A C 1
ATOM 763 O O . PHE A 1 104 ? 1.402 0.434 0.032 1.00 92.50 104 PHE A O 1
ATOM 770 N N . THR A 1 105 ? 2.341 -1.112 -1.296 1.00 93.62 105 THR A N 1
ATOM 771 C CA . THR A 1 105 ? 2.156 -2.212 -0.335 1.00 93.62 105 THR A CA 1
ATOM 772 C C . THR A 1 105 ? 2.970 -2.008 0.942 1.00 93.62 105 THR A C 1
ATOM 774 O O . THR A 1 105 ? 2.442 -2.229 2.034 1.00 93.62 105 THR A O 1
ATOM 777 N N . ALA A 1 106 ? 4.201 -1.495 0.849 1.00 93.81 106 ALA A N 1
ATOM 778 C CA . ALA A 1 106 ? 5.000 -1.146 2.024 1.00 93.81 106 ALA A CA 1
ATOM 779 C C . ALA A 1 106 ? 4.299 -0.092 2.905 1.00 93.81 106 ALA A C 1
ATOM 781 O O . ALA A 1 106 ? 4.188 -0.253 4.124 1.00 93.81 106 ALA A O 1
ATOM 782 N N . VAL A 1 107 ? 3.764 0.967 2.289 1.00 93.50 107 VAL A N 1
ATOM 783 C CA . VAL A 1 107 ? 3.034 2.034 2.995 1.00 93.50 107 VAL A CA 1
ATOM 784 C C . VAL A 1 107 ? 1.712 1.526 3.572 1.00 93.50 107 VAL A C 1
ATOM 786 O O . VAL A 1 107 ? 1.344 1.908 4.687 1.00 93.50 107 VAL A O 1
ATOM 789 N N . PHE A 1 108 ? 1.018 0.641 2.855 1.00 92.75 108 PHE A N 1
ATOM 790 C CA . PHE A 1 108 ? -0.193 -0.025 3.326 1.00 92.75 108 PHE A CA 1
ATOM 791 C C . PHE A 1 108 ? 0.074 -0.819 4.608 1.00 92.75 108 PHE A C 1
ATOM 793 O O . PHE A 1 108 ? -0.575 -0.563 5.624 1.00 92.75 108 PHE A O 1
ATOM 800 N N . PHE A 1 109 ? 1.072 -1.708 4.611 1.00 91.19 109 PHE A N 1
ATOM 801 C CA . PHE A 1 109 ? 1.419 -2.488 5.801 1.00 91.19 109 PHE A CA 1
ATOM 802 C C . PHE A 1 109 ? 1.858 -1.600 6.969 1.00 91.19 109 PHE A C 1
ATOM 804 O O . PHE A 1 109 ? 1.397 -1.802 8.095 1.00 91.19 109 PHE A O 1
ATOM 811 N N . ALA A 1 110 ? 2.684 -0.580 6.717 1.00 91.38 110 ALA A N 1
ATOM 812 C CA . ALA A 1 110 ? 3.099 0.374 7.749 1.00 91.38 110 ALA A CA 1
ATOM 813 C C . ALA A 1 110 ? 1.901 1.129 8.355 1.00 91.38 110 ALA A C 1
ATOM 815 O O . ALA A 1 110 ? 1.838 1.364 9.562 1.00 91.38 110 ALA A O 1
ATOM 816 N N . SER A 1 111 ? 0.919 1.487 7.527 1.00 89.62 111 SER A N 1
ATOM 817 C CA . SER A 1 111 ? -0.282 2.196 7.972 1.00 89.62 111 SER A CA 1
ATOM 818 C C . SER A 1 111 ? -1.210 1.280 8.771 1.00 89.62 111 SER A C 1
ATOM 820 O O . SER A 1 111 ? -1.612 1.641 9.876 1.00 89.62 111 SER A O 1
ATOM 822 N N . VAL A 1 112 ? -1.493 0.072 8.277 1.00 87.69 112 VAL A N 1
ATOM 823 C CA . VAL A 1 112 ? -2.380 -0.898 8.942 1.00 87.69 112 VAL A CA 1
ATOM 824 C C . VAL A 1 112 ? -1.819 -1.342 10.295 1.00 87.69 112 VAL A C 1
ATOM 826 O O . VAL A 1 112 ? -2.542 -1.343 11.291 1.00 87.69 112 VAL A O 1
ATOM 829 N N . THR A 1 113 ? -0.524 -1.649 10.368 1.00 85.00 113 THR A N 1
ATOM 830 C CA . THR A 1 113 ? 0.118 -2.076 11.625 1.00 85.00 113 THR A CA 1
ATOM 831 C C . THR A 1 113 ? 0.175 -0.957 12.668 1.00 85.00 113 THR A C 1
ATOM 833 O O . THR A 1 113 ? 0.049 -1.227 13.862 1.00 85.00 113 THR A O 1
ATOM 836 N N . SER A 1 114 ? 0.266 0.308 12.242 1.00 84.06 114 SER A N 1
ATOM 837 C CA . SER A 1 114 ? 0.289 1.456 13.159 1.00 84.06 114 SER A CA 1
ATOM 838 C C . SER A 1 114 ? -1.024 1.696 13.921 1.00 84.06 114 SER A C 1
ATOM 840 O O . SER A 1 114 ? -1.012 2.366 14.953 1.00 84.06 114 SER A O 1
ATOM 842 N N . VAL A 1 115 ? -2.154 1.151 13.449 1.00 77.12 115 VAL A N 1
ATOM 843 C CA . VAL A 1 115 ? -3.477 1.326 14.080 1.00 77.12 115 VAL A CA 1
ATOM 844 C C . VAL A 1 115 ? -3.673 0.396 15.287 1.00 77.12 115 VAL A C 1
ATOM 846 O O . VAL A 1 115 ? -4.429 0.730 16.200 1.00 77.12 115 VAL A O 1
ATOM 849 N N . GLN A 1 116 ? -2.971 -0.741 15.343 1.00 66.81 116 GLN A N 1
ATOM 850 C CA . GLN A 1 116 ? -3.050 -1.712 16.447 1.00 66.81 116 GLN A CA 1
ATOM 851 C C . GLN A 1 116 ? -1.692 -1.916 17.154 1.00 66.81 116 GLN A C 1
ATOM 853 O O . GLN A 1 116 ? -1.167 -3.029 17.189 1.00 66.81 116 GLN A O 1
ATOM 858 N N . PRO A 1 117 ? -1.128 -0.878 17.804 1.00 56.81 117 PRO A N 1
ATOM 859 C CA . PRO A 1 117 ? 0.168 -0.974 18.484 1.00 56.81 117 PRO A CA 1
ATOM 860 C C . PRO A 1 117 ? 0.156 -1.906 19.709 1.00 56.81 117 PRO A C 1
ATOM 862 O O . PRO A 1 117 ? 1.199 -2.402 20.121 1.00 56.81 117 PRO A O 1
ATOM 865 N N . ASN A 1 118 ? -1.018 -2.194 20.286 1.00 54.03 118 ASN A N 1
ATOM 866 C CA . ASN A 1 118 ? -1.138 -3.066 21.461 1.00 54.03 118 ASN A CA 1
ATOM 867 C C . ASN A 1 118 ? -0.850 -4.551 21.174 1.00 54.03 118 ASN A C 1
ATOM 869 O O . ASN A 1 118 ? -0.743 -5.317 22.126 1.00 54.03 118 ASN A O 1
ATOM 873 N N . LEU A 1 119 ? -0.713 -4.963 19.906 1.00 52.81 119 LEU A N 1
ATOM 874 C CA . LEU A 1 119 ? -0.324 -6.333 19.554 1.00 52.81 119 LEU A CA 1
ATOM 875 C C . LEU A 1 119 ? 1.168 -6.612 19.842 1.00 52.81 119 LEU A C 1
ATOM 877 O O . LEU A 1 119 ? 1.543 -7.764 20.025 1.00 52.81 119 LEU A O 1
ATOM 881 N N . TYR A 1 120 ? 1.998 -5.563 19.927 1.00 47.44 120 TYR A N 1
ATOM 882 C CA . TYR A 1 120 ? 3.456 -5.653 20.097 1.00 47.44 120 TYR A CA 1
ATOM 883 C C . TYR A 1 120 ? 3.951 -4.994 21.391 1.00 47.44 120 TYR A C 1
ATOM 885 O O . TYR A 1 120 ? 5.060 -4.466 21.432 1.00 47.44 120 TYR A O 1
ATOM 893 N N . ARG A 1 121 ? 3.137 -4.992 22.457 1.00 44.44 121 ARG A N 1
ATOM 894 C CA . ARG A 1 121 ? 3.648 -4.678 23.801 1.00 44.44 121 ARG A CA 1
ATOM 895 C C . ARG A 1 121 ? 4.515 -5.844 24.272 1.00 44.44 121 ARG A C 1
ATOM 897 O O . ARG A 1 121 ? 4.007 -6.770 24.899 1.00 44.44 121 ARG A O 1
ATOM 904 N N . VAL A 1 122 ? 5.791 -5.791 23.912 1.00 51.47 122 VAL A N 1
ATOM 905 C CA . VAL A 1 122 ? 6.875 -6.493 24.605 1.00 51.47 122 VAL A CA 1
ATOM 906 C C . VAL A 1 122 ? 7.499 -5.511 25.585 1.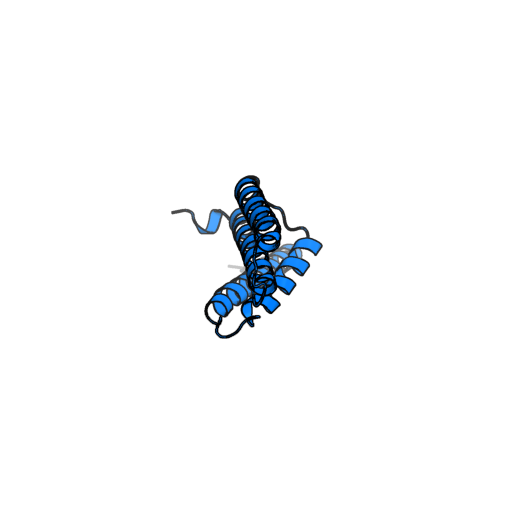00 51.47 122 VAL A C 1
ATOM 908 O O . VAL A 1 122 ? 7.660 -4.333 25.189 1.00 51.47 122 VAL A O 1
#

Secondary structure (DSSP, 8-state):
---------HHHHHHHHHHHHHHHHHHHHHHHTT--SSSSPHHHHHHHHHHHHHHHTT----TTHHHHHHHHHHHHHHHHHHHTT-S--TTHHHHHHHHHHHHHHHHHHHHHHHH-GGGG--

Sequence (122 aa):
MSAVAHELPPAALNAKLIALIASSAVFLGVFLSGFVIAEPAPYDLYMVGLIIVWCLFGLRISRAAAPLLVLLVVMNIGGMISMTQMSDIAGTPLYLSVSLFLAFTAVFFASVTSVQPNLYRV

pLDDT: mean 85.72, std 12.09, range [44.34, 96.5]

=== Feature glossary ===
Key to the feature types in this record:

Secondary structure (8-state, DSSP). Secondary structure is the local, repeating backbone conformation. DSSP classifies it into eight states by reading the hydrogen-bond network: three helix types (H, G, I), two β types (E, B), two non-regular types (T, S), and unstructured coil (-).

Backbone torsions (φ/ψ). Backbone dihedral angles. Every residue except chain termini has a φ (preceding-C → N → Cα → C) and a ψ (N → Cα → C → next-N). They are reported in degrees following the IUPAC sign convention. Secondary structure is essentially a statement about which (φ, ψ) basin each residue occupies.

Predicted aligned error. Predicted Aligned Error (PAE) is an AlphaFold confidence matrix: entry (i, j) is the expected error in the position of residue j, in ångströms, when the prediction is superimposed on the true structure at residue i. Low PAE within a block of residues means that block is internally rigid and well-predicted; high PAE between two blocks means their relative placement is uncertain even if each block individually is confident.

B-factor. B-factor (Debye–Waller factor) reflects atomic displacement in the crystal lattice. It is an experimental observable (units Å²), not a prediction; low values mean the atom is pinned down, high values mean it moves or is heterogeneous across the crystal.

Secondary structure (3-state, P-SEA). Three-state secondary structure (P-SEA) collapses the eight DSSP classes into helix (a), strand (b), and coil (c). P-SEA assigns these from Cα geometry alone — distances and angles — without requiring backbone ox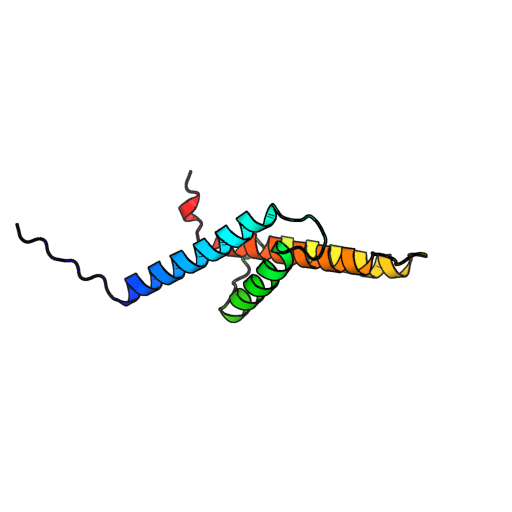ygens, so it works on any Cα trace.

Sequence. Primary structure: the covalent order of the twenty standard amino acids along the backbone. Two proteins with the same sequence will (almost always) fold to the same structure; two with 30% identity often share a fold but not the details.

pLDDT. pLDDT is the predicted lDDT-Cα score: AlphaFold's confidence that the local environment of each residue (all inter-atomic distances within 15 Å) is correctly placed. It is a per-residue number between 0 and 100, with higher meaning more reliable.

InterPro / GO / CATH / organism. Functional annotations link the protein to curated databases. InterPro entries identify conserved domains and families by matching the sequence against member-database signatures (Pfam, PROSITE, CDD, …). Gene Ontology (GO) terms describe molecular function, biological process, and cellular component in a controlled vocabulary. CATH places the structure in a hierarchical fold classification (Class/Architecture/Topology/Homologous-superfamily). The organism is the source species.

Contact-map, Ramachandran, and PAE plots. Three diagnostic plots accompany the record. The Cα contact map visualizes the tertiary structure as a 2D adjacency matrix (8 Å cutoff, sequence-local contacts suppressed). The Ramachandran plot shows the distribution of backbone (φ, ψ) torsions, with points in the α and β basins reflecting secondary structure content. The PAE plot shows AlphaFold's inter-residue confidence as a color matrix.

mmCIF coordinates. The mmCIF table is the protein's shape written out atom by atom. For each backbone N, Cα, C, and carbonyl O, it records an (x, y, z) coordinate triple in Å plus the residue type, chain letter, and residue number.

Radius of gyration, Cα contacts, bounding box. Three whole-structure scalars: the radius of gyration (RMS distance of Cα from centroid, in Å), the count of Cα–Cα contacts (pairs closer than 8 Å and separated by more than four residues in sequence — i.e. tertiary, not local, contacts), and the bounding-box dimensions. Together they distinguish compact globular folds from extended fibres or disordered chains.

Foldseek 3Di. The Foldseek 3Di string encodes local tertiary geometry as a 20-letter alphabet — one character per residue — derived from the relative positions of nearby Cα atoms. Unlike the amino-acid sequence, 3Di is a direct function of the 3D structure, so two proteins with the same fold have similar 3Di strings even at low sequence identity.

Rendered structure images. Six rendered views show the 3D structure from the faces of a cube — i.e. along ±x, ±y, ±z. Rendering representation is drawn randomly per protein from cartoon (secondary-structure ribbons), sticks (backbone bonds), or molecular surface; coloring is either N→C rainbow (blue at the N-terminus through red at the C-terminus) or one color per chain.

Nearest PDB structures. The Foldseek neighbor list gives the closest experimentally determined structures in the PDB, ranked by structural alignment. TM-score near 1 means near-identical fold; near 0.3 means only rough topology match. This is how one finds what a novel AlphaFold prediction most resembles in the solved-structure universe.

Solvent-accessible surface area. SASA measures how much of the protein is reachable by solvent. It is computed by rolling a water-sized probe over the atomic surface and summing the exposed area (Å²). Per-residue SASA distinguishes core (buried, low SASA) from surface (exposed, high SASA) residues; total SASA is a whole-molecule size measure.